Protein AF-A0A0L0V288-F1 (afdb_monomer)

Foldseek 3Di:
DLVVLLVCLVVLCVPVPPCCQVPPLQVSLVCLVVLLVLLVVCVVVVHQVVVVVVVVVDDQVSCVSSVNRSVVSSVVSVCSPDDPPDDPDDDDDDDDPDPPDD

Organism: NCBI:txid1165861

Mean predicted aligned error: 12.38 Å

Structure (mmCIF, N/CA/C/O backbone):
data_AF-A0A0L0V288-F1
#
_entry.id   AF-A0A0L0V288-F1
#
loop_
_atom_site.group_PDB
_atom_site.id
_atom_site.type_symbol
_atom_site.label_atom_id
_atom_site.label_alt_id
_atom_site.label_comp_id
_atom_site.label_asym_id
_atom_site.label_entity_id
_atom_site.label_seq_id
_atom_site.pdbx_PDB_ins_code
_atom_site.Cartn_x
_atom_site.Cartn_y
_atom_site.Cartn_z
_atom_site.occupancy
_atom_site.B_iso_or_equiv
_atom_site.auth_seq_id
_atom_site.auth_comp_id
_atom_site.auth_asym_id
_atom_site.auth_atom_id
_atom_site.pdbx_PDB_model_num
ATOM 1 N N . MET A 1 1 ? 9.020 3.046 3.074 1.00 84.12 1 MET A N 1
ATOM 2 C CA . MET A 1 1 ? 7.667 3.649 3.035 1.00 84.12 1 MET A CA 1
ATOM 3 C C . MET A 1 1 ? 6.572 2.594 3.087 1.00 84.12 1 MET A C 1
ATOM 5 O O . MET A 1 1 ? 5.834 2.600 4.059 1.00 84.12 1 MET A O 1
ATOM 9 N N . TYR A 1 2 ? 6.476 1.664 2.127 1.00 87.12 2 TYR A N 1
ATOM 10 C CA . TYR A 1 2 ? 5.430 0.627 2.152 1.00 87.12 2 TYR A CA 1
ATOM 11 C C . TYR A 1 2 ? 5.439 -0.248 3.414 1.00 87.12 2 TYR A C 1
ATOM 13 O O . TYR A 1 2 ? 4.386 -0.488 3.989 1.00 87.12 2 TYR A O 1
ATOM 21 N N . SER A 1 3 ? 6.615 -0.645 3.906 1.00 89.44 3 SER A N 1
ATOM 22 C CA . SER A 1 3 ? 6.756 -1.384 5.170 1.00 89.44 3 SER A CA 1
ATOM 23 C C . SER A 1 3 ? 6.241 -0.597 6.383 1.00 89.44 3 SER A C 1
ATOM 25 O O . SER A 1 3 ? 5.491 -1.124 7.200 1.00 89.44 3 SER A O 1
ATOM 27 N N . SER A 1 4 ? 6.589 0.689 6.478 1.00 91.19 4 SER A N 1
ATOM 28 C CA . SER A 1 4 ? 6.091 1.592 7.523 1.00 91.19 4 SER A CA 1
ATOM 29 C C . SER A 1 4 ? 4.576 1.780 7.433 1.00 91.19 4 SER A C 1
ATOM 31 O O . SER A 1 4 ? 3.892 1.708 8.448 1.00 91.19 4 SER A O 1
ATOM 33 N N . LEU A 1 5 ? 4.044 1.960 6.220 1.00 90.50 5 LEU A N 1
ATOM 34 C CA . LEU A 1 5 ? 2.608 2.078 5.969 1.00 90.50 5 LEU A CA 1
ATOM 35 C C . LEU A 1 5 ? 1.864 0.806 6.401 1.00 90.50 5 LEU A C 1
ATOM 37 O O . LEU A 1 5 ? 0.866 0.900 7.110 1.00 90.50 5 LEU A O 1
ATOM 41 N N . GLN A 1 6 ? 2.386 -0.372 6.051 1.00 91.88 6 GLN A N 1
ATOM 42 C CA . GLN A 1 6 ? 1.851 -1.652 6.514 1.00 91.88 6 GLN A CA 1
ATOM 43 C C . GLN A 1 6 ? 1.842 -1.729 8.044 1.00 91.88 6 GLN A C 1
ATOM 45 O O . GLN A 1 6 ? 0.826 -2.092 8.625 1.00 91.88 6 GLN A O 1
ATOM 50 N N . SER A 1 7 ? 2.943 -1.352 8.702 1.00 94.12 7 SER A N 1
ATOM 51 C CA . SER A 1 7 ? 3.036 -1.354 10.167 1.00 94.12 7 SER A CA 1
ATOM 52 C C . SER A 1 7 ? 1.978 -0.456 10.816 1.00 94.12 7 SER A C 1
ATOM 54 O O . SER A 1 7 ? 1.302 -0.881 11.753 1.00 94.12 7 SER A O 1
ATOM 56 N N . ILE A 1 8 ? 1.766 0.750 10.277 1.00 93.06 8 ILE A N 1
ATOM 57 C CA . ILE A 1 8 ? 0.740 1.683 10.766 1.00 93.06 8 ILE A CA 1
ATOM 58 C C . ILE A 1 8 ? -0.662 1.098 10.581 1.00 93.06 8 ILE A C 1
ATOM 60 O O . ILE A 1 8 ? -1.458 1.152 11.515 1.00 93.06 8 ILE A O 1
ATOM 64 N N . ILE A 1 9 ? -0.966 0.519 9.414 1.00 92.19 9 ILE A N 1
ATOM 65 C CA . ILE A 1 9 ? -2.282 -0.082 9.149 1.00 92.19 9 ILE A CA 1
ATOM 66 C C . ILE A 1 9 ? -2.534 -1.251 10.103 1.00 92.19 9 ILE A C 1
ATOM 68 O O . ILE A 1 9 ? -3.584 -1.297 10.738 1.00 92.19 9 ILE A O 1
ATOM 72 N N . THR A 1 10 ? -1.570 -2.161 10.250 1.00 93.81 10 THR A N 1
ATOM 73 C CA . THR A 1 10 ? -1.688 -3.315 11.153 1.00 93.81 10 THR A CA 1
ATOM 74 C C . THR A 1 10 ? -1.875 -2.870 12.599 1.00 93.81 10 THR A C 1
ATOM 76 O O . THR A 1 10 ? -2.797 -3.323 13.273 1.00 93.81 10 THR A O 1
ATOM 79 N N . THR A 1 11 ? -1.030 -1.952 13.071 1.00 95.19 11 THR A N 1
ATOM 80 C CA . THR A 1 11 ? -1.087 -1.451 14.450 1.00 95.19 11 THR A CA 1
ATOM 81 C C . THR A 1 11 ? -2.399 -0.711 14.699 1.00 95.19 11 THR A C 1
ATOM 83 O O . THR A 1 11 ? -3.058 -0.919 15.714 1.00 95.19 11 THR A O 1
ATOM 86 N N . GLY A 1 12 ? -2.834 0.112 13.748 1.00 92.69 12 GLY A N 1
ATOM 87 C CA . GLY A 1 12 ? -4.092 0.835 13.841 1.00 92.69 12 GLY A CA 1
ATOM 88 C C . GLY A 1 12 ? -5.315 -0.085 13.834 1.00 92.69 12 GLY A C 1
ATOM 89 O O . GLY A 1 12 ? -6.230 0.112 14.630 1.00 92.69 12 GLY A O 1
ATOM 90 N N . GLN A 1 13 ? -5.316 -1.142 13.018 1.00 92.12 13 GLN A N 1
ATOM 91 C CA . GLN A 1 13 ? -6.356 -2.174 13.062 1.00 92.12 13 GLN A CA 1
ATOM 92 C C . GLN A 1 13 ? -6.417 -2.864 14.428 1.00 92.12 13 GLN A C 1
ATOM 94 O O . GLN A 1 13 ? -7.510 -3.089 14.944 1.00 92.12 13 GLN A O 1
ATOM 99 N N . GLN A 1 14 ? -5.264 -3.168 15.029 1.00 93.94 14 GLN A N 1
ATOM 100 C CA . GLN A 1 14 ? -5.196 -3.801 16.348 1.00 93.94 14 GLN A CA 1
ATOM 101 C C . GLN A 1 14 ? -5.688 -2.880 17.471 1.00 93.94 14 GLN A C 1
ATOM 103 O O . GLN A 1 14 ? -6.403 -3.338 18.358 1.00 93.94 14 GLN A O 1
ATOM 108 N N . ILE A 1 15 ? -5.333 -1.593 17.429 1.00 96.31 15 ILE A N 1
ATOM 109 C CA . ILE A 1 15 ? -5.683 -0.626 18.481 1.00 96.31 15 ILE A CA 1
ATOM 110 C C . ILE A 1 15 ? -7.144 -0.174 18.373 1.00 96.31 15 ILE A C 1
ATOM 112 O O . ILE A 1 15 ? -7.844 -0.107 19.380 1.00 96.31 15 ILE A O 1
ATOM 116 N N . TYR A 1 16 ? -7.614 0.146 17.164 1.00 93.94 16 TYR A N 1
ATOM 117 C CA . TYR A 1 16 ? -8.927 0.768 16.953 1.00 93.94 16 TYR A CA 1
ATOM 118 C C . TYR A 1 16 ? -10.023 -0.229 16.550 1.00 93.94 16 TYR A C 1
ATOM 120 O O . TYR A 1 16 ? -11.202 0.131 16.534 1.00 93.94 16 TYR A O 1
ATOM 128 N N . GLY A 1 17 ? -9.667 -1.480 16.234 1.00 91.06 17 GLY A N 1
ATOM 129 C CA . GLY A 1 17 ? -10.606 -2.575 15.991 1.00 91.06 17 GLY A CA 1
ATOM 130 C C . GLY A 1 17 ? -11.732 -2.201 15.023 1.00 91.06 17 GLY A C 1
ATOM 131 O O . GLY A 1 17 ? -11.490 -1.786 13.890 1.00 91.06 17 GLY A O 1
ATOM 132 N N . ALA A 1 18 ? -12.979 -2.306 15.491 1.00 89.88 18 ALA A N 1
ATOM 133 C CA . ALA A 1 18 ? -14.172 -2.014 14.693 1.00 89.88 18 ALA A CA 1
ATOM 134 C C . ALA A 1 18 ? -14.223 -0.570 14.158 1.00 89.88 18 ALA A C 1
ATOM 136 O O . ALA A 1 18 ? -14.778 -0.327 13.086 1.00 89.88 18 ALA A O 1
ATOM 137 N N . GLN A 1 19 ? -13.623 0.391 14.867 1.00 92.81 19 GLN A N 1
ATOM 138 C CA . GLN A 1 19 ? -13.625 1.793 14.450 1.00 92.81 19 GLN A CA 1
ATOM 139 C C . GLN A 1 19 ? -12.687 2.059 13.270 1.00 92.81 19 GLN A C 1
ATOM 141 O O . GLN A 1 19 ? -12.926 3.004 12.511 1.00 92.81 19 GLN A O 1
ATOM 146 N N . TRP A 1 20 ? -11.663 1.215 13.081 1.00 91.56 20 TRP A N 1
ATOM 147 C CA . TRP A 1 20 ? -10.626 1.396 12.066 1.00 91.56 20 TRP A CA 1
ATOM 148 C C . TRP A 1 20 ? -11.200 1.661 10.677 1.00 91.56 20 TRP A C 1
ATOM 150 O O . TRP A 1 20 ? -10.862 2.660 10.034 1.00 91.56 20 TRP A O 1
ATOM 160 N N . GLN A 1 21 ? -12.100 0.783 10.233 1.00 88.50 21 GLN A N 1
ATOM 161 C CA . GLN A 1 21 ? -12.614 0.836 8.871 1.00 88.50 21 GLN A CA 1
ATOM 162 C C . GLN A 1 21 ? -13.474 2.079 8.631 1.00 88.50 21 GLN A C 1
ATOM 164 O O . GLN A 1 21 ? -13.377 2.697 7.575 1.00 88.50 21 GLN A O 1
ATOM 169 N N . SER A 1 22 ? -14.283 2.460 9.621 1.00 91.31 22 SER A N 1
ATOM 170 C CA . SER A 1 22 ? -15.201 3.597 9.516 1.00 91.31 22 SER A CA 1
ATOM 171 C C . SER A 1 22 ? -14.521 4.964 9.631 1.00 91.31 22 SER A C 1
ATOM 173 O O . SER A 1 22 ? -14.986 5.913 9.011 1.00 91.31 22 SER A O 1
ATOM 175 N N . GLN A 1 23 ? -13.439 5.076 10.411 1.00 91.75 23 GLN A N 1
ATOM 176 C CA . GLN A 1 23 ? -12.861 6.377 10.774 1.00 91.75 23 GLN A CA 1
ATOM 177 C C . GLN A 1 23 ? -11.510 6.657 10.112 1.00 91.75 23 GLN A C 1
ATOM 179 O O . GLN A 1 23 ? -11.216 7.808 9.798 1.00 91.75 23 GLN A O 1
ATOM 184 N N . PHE A 1 24 ? -10.686 5.630 9.879 1.00 90.94 24 PHE A N 1
ATOM 185 C CA . PHE A 1 24 ? -9.278 5.832 9.518 1.00 90.94 24 PHE A CA 1
ATOM 186 C C . PHE A 1 24 ? -8.906 5.235 8.162 1.00 90.94 24 PHE A C 1
ATOM 188 O O . PHE A 1 24 ? -8.173 5.869 7.402 1.00 90.94 24 PHE A O 1
ATOM 195 N N . ALA A 1 25 ? -9.431 4.054 7.818 1.00 88.31 25 ALA A N 1
ATOM 196 C CA . ALA A 1 25 ? -9.026 3.314 6.618 1.00 88.31 25 ALA A CA 1
ATOM 197 C C . ALA A 1 25 ? -9.109 4.145 5.325 1.00 88.31 25 ALA A C 1
ATOM 199 O O . ALA A 1 25 ? -8.226 4.056 4.473 1.00 88.31 25 ALA A O 1
ATOM 200 N N . ALA A 1 26 ? -10.131 4.997 5.196 1.00 88.94 26 ALA A N 1
ATOM 201 C CA . ALA A 1 26 ? -10.328 5.832 4.015 1.00 88.94 26 ALA A CA 1
ATOM 202 C C . ALA A 1 26 ? -9.180 6.828 3.768 1.00 88.94 26 ALA A C 1
ATOM 204 O O . ALA A 1 26 ? -8.832 7.066 2.614 1.00 88.94 26 ALA A O 1
ATOM 205 N N . VAL A 1 27 ? -8.548 7.369 4.818 1.00 89.88 27 VAL A N 1
ATOM 206 C CA . VAL A 1 27 ? -7.446 8.343 4.682 1.00 89.88 27 VAL A CA 1
ATOM 207 C C . VAL A 1 27 ? -6.226 7.701 4.028 1.00 89.88 27 VAL A C 1
ATOM 209 O O . VAL A 1 27 ? -5.544 8.330 3.217 1.00 89.88 27 VAL A O 1
ATOM 212 N N . PHE A 1 28 ? -5.981 6.424 4.319 1.00 87.12 28 PHE A N 1
ATOM 213 C CA . PHE A 1 28 ? -4.852 5.691 3.757 1.00 87.12 28 PHE A CA 1
ATOM 214 C C . PHE A 1 28 ? -4.997 5.422 2.255 1.00 87.12 28 PHE A C 1
ATOM 216 O O . PHE A 1 28 ? -3.987 5.184 1.596 1.00 87.12 28 PHE A O 1
ATOM 223 N N . LYS A 1 29 ? -6.198 5.558 1.671 1.00 83.00 29 LYS A N 1
ATOM 224 C CA . LYS A 1 29 ? -6.370 5.515 0.208 1.00 83.00 29 LYS A CA 1
ATOM 225 C C . LYS A 1 29 ? -5.602 6.622 -0.511 1.00 83.00 29 LYS A C 1
ATOM 227 O O . LYS A 1 29 ? -5.193 6.409 -1.646 1.00 83.00 29 LYS A O 1
ATOM 232 N N . ASN A 1 30 ? -5.334 7.755 0.144 1.00 84.88 30 ASN A N 1
ATOM 233 C CA . ASN A 1 30 ? -4.512 8.830 -0.425 1.00 84.88 30 ASN A CA 1
ATOM 234 C C . ASN A 1 30 ? -3.060 8.396 -0.691 1.00 84.88 30 ASN A C 1
ATOM 236 O O . ASN A 1 30 ? -2.351 9.038 -1.459 1.00 84.88 30 ASN A O 1
ATOM 240 N N . MET A 1 31 ? -2.600 7.282 -0.119 1.00 85.31 31 MET A N 1
ATOM 241 C CA . MET A 1 31 ? -1.279 6.734 -0.440 1.00 85.31 31 MET A CA 1
ATOM 242 C C . MET A 1 31 ? -1.214 6.108 -1.846 1.00 85.31 31 MET A C 1
ATOM 244 O O . MET A 1 31 ? -0.125 5.763 -2.303 1.00 85.31 31 MET A O 1
ATOM 248 N N . SER A 1 32 ? -2.334 6.011 -2.573 1.00 82.00 32 SER A N 1
ATOM 249 C CA . SER A 1 32 ? -2.338 5.649 -3.996 1.00 82.00 32 SER A CA 1
ATOM 250 C C . SER A 1 32 ? -1.503 6.614 -4.847 1.00 82.00 32 SER A C 1
ATOM 252 O O . SER A 1 32 ? -0.767 6.157 -5.717 1.00 82.00 32 SER A O 1
ATOM 254 N N . TYR A 1 33 ? -1.518 7.920 -4.543 1.00 83.38 33 TYR A N 1
ATOM 255 C CA . TYR A 1 33 ? -0.696 8.923 -5.234 1.00 83.38 33 TYR A CA 1
ATOM 256 C C . TYR A 1 33 ? 0.801 8.627 -5.114 1.00 83.38 33 TYR A C 1
ATOM 258 O O . TYR A 1 33 ? 1.541 8.765 -6.087 1.00 83.38 33 TYR A O 1
ATOM 266 N N . PHE A 1 34 ? 1.247 8.175 -3.938 1.00 85.50 34 PHE A N 1
ATOM 267 C CA . PHE A 1 34 ? 2.630 7.750 -3.732 1.00 85.50 34 PHE A CA 1
ATOM 268 C C . PHE A 1 34 ? 2.973 6.527 -4.592 1.00 85.50 34 PHE A C 1
ATOM 270 O O . PHE A 1 34 ? 4.047 6.481 -5.189 1.00 85.50 34 PHE A O 1
ATOM 277 N N . GLY A 1 35 ? 2.051 5.571 -4.718 1.00 84.81 35 GLY A N 1
ATOM 278 C CA . GLY A 1 35 ? 2.232 4.426 -5.607 1.00 84.81 35 GLY A CA 1
ATOM 279 C C . GLY A 1 35 ? 2.349 4.816 -7.076 1.00 84.81 35 GLY A C 1
ATOM 280 O O . GLY A 1 35 ? 3.297 4.391 -7.735 1.00 84.81 35 GLY A O 1
ATOM 281 N N . SER A 1 36 ? 1.471 5.694 -7.562 1.00 83.31 36 SER A N 1
ATOM 282 C CA . SER A 1 36 ? 1.558 6.236 -8.923 1.00 83.31 36 SER A CA 1
ATOM 283 C C . SER A 1 36 ? 2.866 6.995 -9.163 1.00 83.31 36 SER A C 1
ATOM 285 O O . SER A 1 36 ? 3.475 6.855 -10.221 1.00 83.31 36 SER A O 1
ATOM 287 N N . PHE A 1 37 ? 3.344 7.756 -8.172 1.00 87.62 37 PHE A N 1
ATOM 288 C CA . PHE A 1 37 ? 4.645 8.423 -8.242 1.00 87.62 37 PHE A CA 1
ATOM 289 C C . PHE A 1 37 ? 5.801 7.419 -8.355 1.00 87.62 37 PHE A C 1
ATOM 291 O O . PHE A 1 37 ? 6.627 7.539 -9.261 1.00 87.62 37 PHE A O 1
ATOM 298 N N . CYS A 1 38 ? 5.846 6.398 -7.490 1.00 87.12 38 CYS A N 1
ATOM 299 C CA . CYS A 1 38 ? 6.853 5.339 -7.578 1.00 87.12 38 CYS A CA 1
ATOM 300 C C . CYS A 1 38 ? 6.822 4.641 -8.941 1.00 87.12 38 CYS A C 1
ATOM 302 O O . CYS A 1 38 ? 7.880 4.366 -9.503 1.00 87.12 38 CYS A O 1
ATOM 304 N N . GLN A 1 39 ? 5.627 4.397 -9.483 1.00 84.50 39 GLN A N 1
ATOM 305 C CA . GLN A 1 39 ? 5.452 3.770 -10.789 1.00 84.50 39 GLN A CA 1
ATOM 306 C C . GLN A 1 39 ? 6.001 4.646 -11.920 1.00 84.50 39 GLN A C 1
ATOM 308 O O . GLN A 1 39 ? 6.707 4.143 -12.794 1.00 84.50 39 GLN A O 1
ATOM 313 N N . ALA A 1 40 ? 5.743 5.955 -11.886 1.00 85.38 40 ALA A N 1
ATOM 314 C CA . ALA A 1 40 ? 6.276 6.896 -12.868 1.00 85.38 40 ALA A CA 1
ATOM 315 C C . ALA A 1 40 ? 7.814 6.953 -12.835 1.00 85.38 40 ALA A C 1
ATOM 317 O O . ALA A 1 40 ? 8.459 6.917 -13.886 1.00 85.38 40 ALA A O 1
ATOM 318 N N . VAL A 1 41 ? 8.410 6.979 -11.637 1.00 88.25 41 VAL A N 1
ATOM 319 C CA . VAL A 1 41 ? 9.872 6.956 -11.463 1.00 88.25 41 VAL A CA 1
ATOM 320 C C . VAL A 1 41 ? 10.462 5.637 -11.964 1.00 88.25 41 VAL A C 1
ATOM 322 O O . VAL A 1 41 ? 11.417 5.660 -12.736 1.00 88.25 41 VAL A O 1
ATOM 325 N N . ALA A 1 42 ? 9.877 4.497 -11.586 1.00 87.56 42 ALA A N 1
ATOM 326 C CA . ALA A 1 42 ? 10.332 3.182 -12.033 1.00 87.56 42 ALA A CA 1
ATOM 327 C C . ALA A 1 42 ? 10.268 3.054 -13.563 1.00 87.56 42 ALA A C 1
ATOM 329 O O . ALA A 1 42 ? 11.254 2.682 -14.190 1.00 87.56 42 ALA A O 1
ATOM 330 N N . THR A 1 43 ? 9.156 3.478 -14.170 1.00 85.31 43 THR A N 1
ATOM 331 C CA . THR A 1 43 ? 8.970 3.471 -15.631 1.00 85.31 43 THR A CA 1
ATOM 332 C C . THR A 1 43 ? 9.999 4.359 -16.334 1.00 85.31 43 THR A C 1
ATOM 334 O O . THR A 1 43 ? 10.605 3.938 -17.316 1.00 85.31 43 THR A O 1
ATOM 337 N N . SER A 1 44 ? 10.261 5.559 -15.803 1.00 88.94 44 SER A N 1
ATOM 338 C CA . SER A 1 44 ? 11.268 6.486 -16.351 1.00 88.94 44 SER A CA 1
ATOM 339 C C . SER A 1 44 ? 12.687 5.911 -16.312 1.00 88.94 44 SER A C 1
ATOM 341 O O . SER A 1 44 ? 13.521 6.262 -17.142 1.00 88.94 44 SER A O 1
ATOM 343 N N . LEU A 1 45 ? 12.953 5.020 -15.357 1.00 91.69 45 LEU A N 1
ATOM 344 C CA . LEU A 1 45 ? 14.230 4.332 -15.178 1.00 91.69 45 LEU A CA 1
ATOM 345 C C . LEU A 1 45 ? 14.264 2.938 -15.822 1.00 91.69 45 LEU A C 1
ATOM 347 O O . LEU A 1 45 ? 15.264 2.242 -15.672 1.00 91.69 45 LEU A O 1
ATOM 351 N N . GLN A 1 46 ? 13.196 2.523 -16.516 1.00 88.50 46 GLN A N 1
ATOM 352 C CA . GLN A 1 46 ? 13.051 1.176 -17.088 1.00 88.50 46 GLN A CA 1
ATOM 353 C C . GLN A 1 46 ? 13.184 0.056 -16.035 1.00 88.50 46 GLN A C 1
ATOM 355 O O . GLN A 1 46 ? 13.714 -1.020 -16.305 1.00 88.50 46 GLN A O 1
ATOM 360 N N . LEU A 1 47 ? 12.697 0.311 -14.820 1.00 85.75 47 LEU A N 1
ATOM 361 C CA . LEU A 1 47 ? 12.674 -0.640 -13.713 1.00 85.75 47 LEU A CA 1
ATOM 362 C C . LEU A 1 47 ? 11.273 -1.221 -13.525 1.00 85.75 47 LEU A C 1
ATOM 364 O O . LEU A 1 47 ? 10.275 -0.501 -13.583 1.00 85.75 47 LEU A O 1
ATOM 368 N N . ASP A 1 48 ? 11.207 -2.512 -13.205 1.00 84.50 48 ASP A N 1
ATOM 369 C CA . 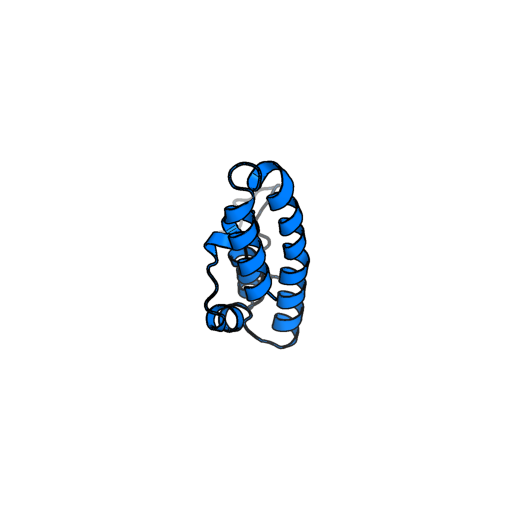ASP A 1 48 ? 9.963 -3.140 -12.771 1.00 84.50 48 ASP A CA 1
ATOM 370 C C . ASP A 1 48 ? 9.742 -2.885 -11.275 1.00 84.50 48 ASP A C 1
ATOM 372 O O . ASP A 1 48 ? 10.406 -3.462 -10.403 1.00 84.50 48 ASP A O 1
ATOM 376 N N . LEU A 1 49 ? 8.781 -2.011 -10.971 1.00 82.88 49 LEU A N 1
ATOM 377 C CA . LEU A 1 49 ? 8.392 -1.722 -9.596 1.00 82.88 49 LEU A CA 1
ATOM 378 C C . LEU A 1 49 ? 7.875 -2.976 -8.876 1.00 82.88 49 LEU A C 1
ATOM 380 O O . LEU A 1 49 ? 8.087 -3.106 -7.672 1.00 82.88 49 LEU A O 1
ATOM 384 N N . SER A 1 50 ? 7.250 -3.917 -9.585 1.00 80.38 50 SER A N 1
ATOM 385 C CA . SER A 1 50 ? 6.725 -5.163 -9.013 1.00 80.38 50 SER A CA 1
ATOM 386 C C . SER A 1 50 ? 7.849 -6.013 -8.439 1.00 80.38 50 SER A C 1
ATOM 388 O O . SER A 1 50 ? 7.741 -6.505 -7.316 1.00 80.38 50 SER A O 1
ATOM 390 N N . VAL A 1 51 ? 8.963 -6.123 -9.168 1.00 83.12 51 VAL A N 1
ATOM 391 C CA . VAL A 1 51 ? 10.161 -6.841 -8.713 1.00 83.12 51 VAL A CA 1
ATOM 392 C C . VAL A 1 51 ? 10.750 -6.153 -7.484 1.00 83.12 51 VAL A C 1
ATOM 394 O O . VAL A 1 51 ? 11.005 -6.814 -6.477 1.00 83.12 51 VAL A O 1
ATOM 397 N N . ILE A 1 52 ? 10.870 -4.823 -7.503 1.00 83.56 52 ILE A N 1
ATOM 398 C CA . ILE A 1 52 ? 11.371 -4.051 -6.354 1.00 83.56 52 ILE A CA 1
ATOM 399 C C . ILE A 1 52 ? 10.483 -4.261 -5.119 1.00 83.56 52 ILE A C 1
ATOM 401 O O . ILE A 1 52 ? 10.993 -4.508 -4.026 1.00 83.56 52 ILE A O 1
ATOM 405 N N . LEU A 1 53 ? 9.157 -4.195 -5.276 1.00 82.25 53 LEU A N 1
ATOM 406 C CA . LEU A 1 53 ? 8.212 -4.376 -4.173 1.00 82.25 53 LEU A CA 1
ATOM 407 C C . LEU A 1 53 ? 8.134 -5.827 -3.686 1.00 82.25 53 LEU A C 1
ATOM 409 O O . LEU A 1 53 ? 7.957 -6.040 -2.486 1.00 82.25 53 LEU A O 1
ATOM 413 N N . SER A 1 54 ? 8.316 -6.818 -4.564 1.00 82.06 54 SER A N 1
ATOM 414 C CA . SER A 1 54 ? 8.381 -8.231 -4.166 1.00 82.06 54 SER A CA 1
ATOM 415 C C . SER A 1 54 ? 9.555 -8.512 -3.223 1.00 82.06 54 SER A C 1
ATOM 417 O O . SER A 1 54 ? 9.417 -9.301 -2.289 1.00 82.06 54 SER A O 1
ATOM 419 N N . GLY A 1 55 ? 10.665 -7.781 -3.375 1.00 84.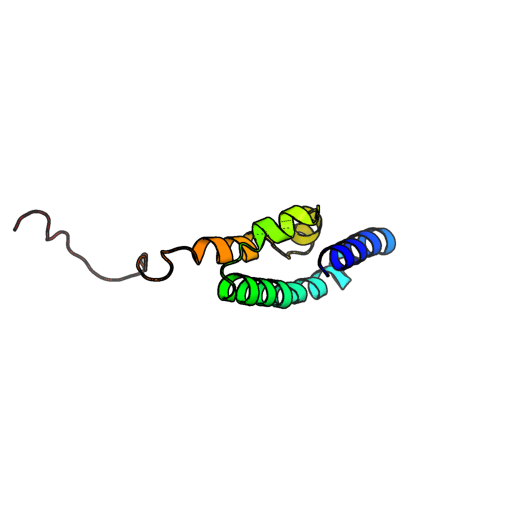75 55 GLY A N 1
ATOM 420 C CA . GLY A 1 55 ? 11.818 -7.865 -2.476 1.00 84.75 55 GLY A CA 1
ATOM 421 C C . GLY A 1 55 ? 11.563 -7.315 -1.068 1.00 84.75 55 GLY A C 1
ATOM 422 O O . GLY A 1 55 ? 12.341 -7.582 -0.156 1.00 84.75 55 GLY A O 1
ATOM 423 N N . LEU A 1 56 ? 10.476 -6.562 -0.858 1.00 84.31 56 LEU A N 1
ATOM 424 C CA . LEU A 1 56 ? 10.146 -5.939 0.429 1.00 84.31 56 LEU A CA 1
ATOM 425 C C . LEU A 1 56 ? 9.307 -6.837 1.352 1.00 84.31 56 LEU A C 1
ATOM 427 O O . LEU A 1 56 ? 8.960 -6.404 2.452 1.00 84.31 56 LEU A O 1
ATOM 431 N N . ASN A 1 57 ? 8.974 -8.058 0.914 1.00 85.81 57 ASN A N 1
ATOM 432 C CA . ASN A 1 57 ? 8.210 -9.049 1.680 1.00 85.81 57 ASN A CA 1
ATOM 433 C C . ASN A 1 57 ? 6.910 -8.473 2.290 1.00 85.81 57 ASN A C 1
ATOM 435 O O . ASN A 1 57 ? 6.555 -8.739 3.442 1.00 85.81 57 ASN A O 1
ATOM 439 N N . LEU A 1 58 ? 6.232 -7.619 1.516 1.00 87.12 58 LEU A N 1
ATOM 440 C CA . LEU A 1 58 ? 5.010 -6.924 1.915 1.00 87.12 58 LEU A CA 1
ATOM 441 C C . LEU A 1 58 ? 3.811 -7.869 1.878 1.00 87.12 58 LEU A C 1
ATOM 443 O O . LEU A 1 58 ? 3.670 -8.688 0.972 1.00 87.12 58 LEU A O 1
ATOM 447 N N . ASN A 1 59 ? 2.887 -7.685 2.814 1.00 88.25 59 ASN A N 1
ATOM 448 C CA . ASN A 1 59 ? 1.592 -8.341 2.772 1.00 88.25 59 ASN A CA 1
ATOM 449 C C . ASN A 1 59 ? 0.594 -7.447 2.024 1.00 88.25 59 ASN A C 1
ATOM 451 O O . ASN A 1 59 ? 0.008 -6.522 2.591 1.00 88.25 59 ASN A O 1
ATOM 455 N N . LEU A 1 60 ? 0.404 -7.739 0.737 1.00 83.19 60 LEU A N 1
ATOM 456 C CA . LEU A 1 60 ? -0.461 -6.967 -0.159 1.00 83.19 60 LEU A CA 1
ATOM 457 C C . LEU A 1 60 ? -1.941 -6.969 0.270 1.00 83.19 60 LEU A C 1
ATOM 459 O O . LEU A 1 60 ? -2.656 -6.005 -0.011 1.00 83.19 60 LEU A O 1
ATOM 463 N N . ASP A 1 61 ? -2.386 -7.993 1.004 1.00 86.19 61 ASP A N 1
ATOM 464 C CA . ASP A 1 61 ? -3.759 -8.099 1.515 1.00 86.19 61 ASP A CA 1
ATOM 465 C C . ASP A 1 61 ? -4.095 -6.959 2.491 1.00 86.19 61 ASP A C 1
ATOM 467 O O . ASP A 1 61 ? -5.198 -6.411 2.475 1.00 86.19 61 ASP A O 1
ATOM 471 N N . ILE A 1 62 ? -3.113 -6.523 3.288 1.00 88.81 62 ILE A N 1
ATOM 472 C CA . ILE A 1 62 ? -3.283 -5.431 4.261 1.00 88.81 62 ILE A CA 1
ATOM 473 C C . ILE A 1 62 ? -3.660 -4.127 3.552 1.00 88.81 62 ILE A C 1
ATOM 475 O O . ILE A 1 62 ? -4.521 -3.381 4.021 1.00 88.81 62 ILE A O 1
ATOM 479 N N . PHE A 1 63 ? -3.058 -3.873 2.393 1.00 86.75 63 PHE A N 1
ATOM 480 C CA . PHE A 1 63 ? -3.352 -2.694 1.590 1.00 86.75 63 PHE A CA 1
ATOM 481 C C . PHE A 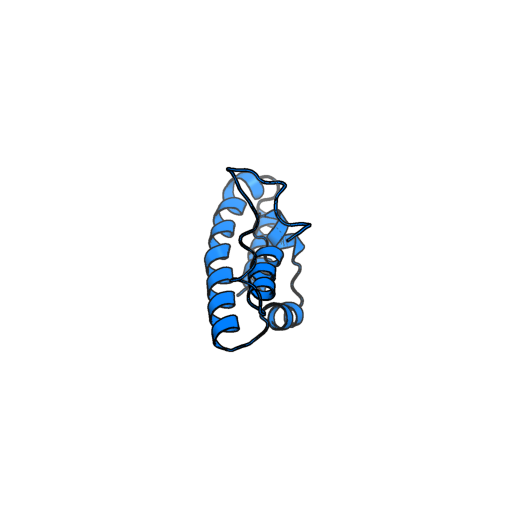1 63 ? -4.684 -2.834 0.844 1.00 86.75 63 PHE A C 1
ATOM 483 O O . PHE A 1 63 ? -5.473 -1.888 0.807 1.00 86.75 63 PHE A O 1
ATOM 490 N N . ALA A 1 64 ? -5.000 -4.022 0.323 1.00 84.50 64 ALA A N 1
ATOM 491 C CA . ALA A 1 64 ? -6.276 -4.270 -0.347 1.00 84.50 64 ALA A CA 1
ATOM 492 C C . ALA A 1 64 ? -7.481 -4.034 0.586 1.00 84.50 64 ALA A C 1
ATOM 494 O O . ALA A 1 64 ? -8.470 -3.427 0.175 1.00 84.50 64 ALA A O 1
ATOM 495 N N . ARG A 1 65 ? -7.380 -4.411 1.869 1.00 84.06 65 ARG A N 1
ATOM 496 C CA . ARG A 1 65 ? -8.443 -4.212 2.882 1.00 84.06 65 ARG A CA 1
ATOM 497 C C . ARG A 1 65 ? -8.822 -2.753 3.134 1.00 84.06 65 ARG A C 1
ATOM 499 O O . ARG A 1 65 ? -9.956 -2.463 3.517 1.00 84.06 65 ARG A O 1
ATOM 506 N N . ILE A 1 66 ? -7.890 -1.829 2.919 1.00 82.75 66 ILE A N 1
ATOM 507 C CA . ILE A 1 66 ? -8.148 -0.385 3.019 1.00 82.75 66 ILE A CA 1
ATOM 508 C C . ILE A 1 66 ? -8.476 0.241 1.651 1.00 82.75 66 ILE A C 1
ATOM 510 O O . ILE A 1 66 ? -8.651 1.453 1.545 1.00 82.75 66 ILE 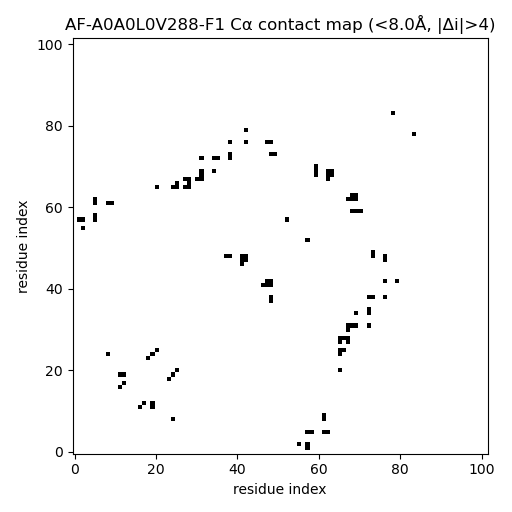A O 1
ATOM 514 N N . GLY A 1 67 ? -8.605 -0.579 0.603 1.00 76.25 67 GLY A N 1
ATOM 515 C CA . GLY A 1 67 ? -8.882 -0.163 -0.772 1.00 76.25 67 GLY A CA 1
ATOM 516 C C . GLY A 1 67 ? -7.675 0.436 -1.491 1.00 76.25 67 GLY A C 1
ATOM 517 O O . GLY A 1 67 ? -7.848 1.226 -2.417 1.00 76.25 67 GLY A O 1
ATOM 518 N N . LEU A 1 68 ? -6.462 0.090 -1.057 1.00 80.69 68 LEU A N 1
ATOM 519 C CA . LEU A 1 68 ? -5.214 0.472 -1.704 1.00 80.69 68 LEU A CA 1
ATOM 520 C C . LEU A 1 68 ? -4.692 -0.743 -2.482 1.00 80.69 68 LEU A C 1
ATOM 522 O O . LEU A 1 68 ? -4.000 -1.616 -1.961 1.00 80.69 68 LEU A O 1
ATOM 526 N N . HIS A 1 69 ? -5.076 -0.820 -3.750 1.00 75.00 69 HIS A N 1
ATOM 527 C CA . HIS A 1 69 ? -4.718 -1.935 -4.615 1.00 75.00 69 HIS A CA 1
ATOM 528 C C . HIS A 1 69 ? -3.337 -1.692 -5.231 1.00 75.00 69 HIS A C 1
ATOM 530 O O . HIS A 1 69 ? -3.213 -1.101 -6.301 1.00 75.00 69 HIS A O 1
ATOM 536 N N . LEU A 1 70 ? -2.277 -2.167 -4.568 1.00 70.75 70 LEU A N 1
ATOM 537 C CA . LEU A 1 70 ? -0.938 -2.127 -5.169 1.00 70.75 70 LEU A CA 1
ATOM 538 C C . LEU A 1 70 ? -0.887 -2.951 -6.457 1.00 70.75 70 LEU A C 1
ATOM 540 O O . LEU A 1 70 ? -0.214 -2.546 -7.390 1.00 70.75 70 LEU A O 1
ATOM 544 N N . GLY A 1 71 ? -1.655 -4.041 -6.551 1.00 63.88 71 GLY A N 1
ATOM 545 C CA . GLY A 1 71 ? -1.740 -4.856 -7.765 1.00 63.88 71 GLY A CA 1
ATOM 546 C C . GLY A 1 71 ? -2.178 -4.065 -8.999 1.00 63.88 71 GLY A C 1
ATOM 547 O O . GLY A 1 71 ? -1.562 -4.204 -10.041 1.00 63.88 71 GLY A O 1
ATOM 548 N N . THR A 1 72 ? -3.162 -3.167 -8.886 1.00 61.94 72 THR A N 1
ATOM 549 C CA . THR A 1 72 ? -3.591 -2.324 -10.020 1.00 61.94 72 THR A CA 1
ATOM 5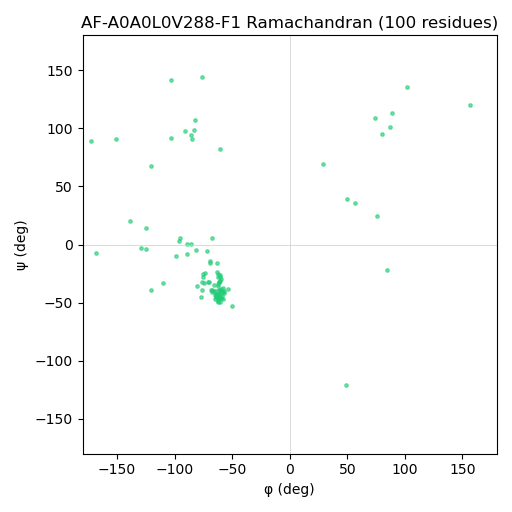50 C C . THR A 1 72 ? -2.608 -1.193 -10.324 1.00 61.94 72 THR A C 1
ATOM 552 O O . THR A 1 72 ? -2.516 -0.759 -11.465 1.00 61.94 72 THR A O 1
ATOM 555 N N . ILE A 1 73 ? -1.857 -0.718 -9.323 1.00 60.50 73 ILE A N 1
ATOM 556 C CA . ILE A 1 73 ? -0.763 0.253 -9.524 1.00 60.50 73 ILE A CA 1
ATOM 557 C C . ILE A 1 73 ? 0.396 -0.413 -10.284 1.00 60.50 73 ILE A C 1
ATOM 559 O O . ILE A 1 73 ? 0.980 0.195 -11.176 1.00 60.50 73 ILE A O 1
ATOM 563 N N . LEU A 1 74 ? 0.683 -1.675 -9.961 1.00 58.59 74 LEU A N 1
ATOM 564 C CA . LEU A 1 74 ? 1.697 -2.506 -10.611 1.00 58.59 74 LEU A CA 1
ATOM 565 C C . LEU A 1 74 ? 1.259 -2.990 -12.007 1.00 58.59 74 LEU A C 1
ATOM 567 O O . LEU A 1 74 ? 2.084 -3.078 -12.914 1.00 58.59 74 LEU A O 1
ATOM 571 N N . ASP A 1 75 ? -0.037 -3.234 -12.216 1.00 52.66 75 ASP A N 1
ATOM 572 C CA . ASP A 1 75 ? -0.611 -3.605 -13.519 1.00 52.66 75 ASP A CA 1
ATOM 573 C C . ASP A 1 75 ? -0.589 -2.432 -14.513 1.00 52.66 75 ASP A C 1
ATOM 575 O O . ASP A 1 75 ? -0.319 -2.613 -15.702 1.00 52.66 75 ASP A O 1
ATOM 579 N N . LEU A 1 76 ? -0.724 -1.197 -14.011 1.00 49.34 76 LEU A N 1
ATOM 580 C CA . LEU A 1 76 ? -0.457 0.017 -14.790 1.00 49.34 76 LEU A CA 1
ATOM 581 C C . LEU A 1 76 ? 1.018 0.120 -15.224 1.00 49.34 76 LEU A C 1
ATOM 583 O O . LEU A 1 76 ? 1.336 0.778 -16.212 1.00 49.34 76 LEU A O 1
ATOM 587 N N . GLY A 1 77 ? 1.918 -0.547 -14.497 1.00 43.97 77 GLY A N 1
ATOM 588 C CA . GLY A 1 77 ? 3.317 -0.717 -14.871 1.00 43.97 77 GLY A CA 1
ATOM 589 C C . GLY A 1 77 ? 3.564 -1.820 -15.890 1.00 43.97 77 GLY A C 1
ATOM 590 O O . GLY A 1 77 ? 4.392 -1.652 -16.78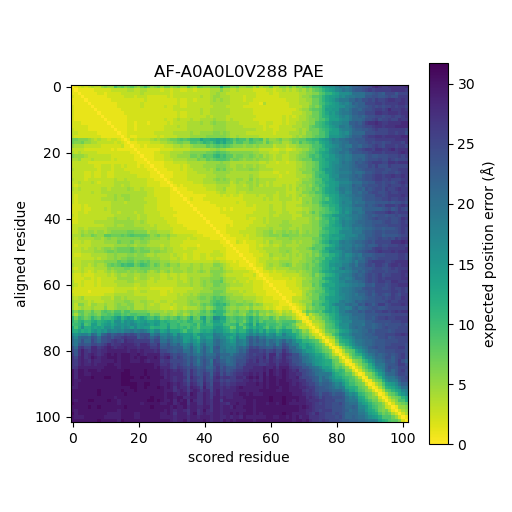2 1.00 43.97 77 GLY A O 1
ATOM 591 N N . SER A 1 78 ? 2.803 -2.913 -15.810 1.00 44.28 78 SER A N 1
ATOM 592 C CA . SER A 1 78 ? 2.873 -4.012 -16.784 1.00 44.28 78 SER A CA 1
ATOM 593 C C . SER A 1 78 ? 2.200 -3.679 -18.120 1.00 44.28 78 SER A C 1
ATOM 595 O O . SER A 1 78 ? 2.616 -4.183 -19.159 1.00 44.28 78 SER A O 1
ATOM 597 N N . SER A 1 79 ? 1.226 -2.767 -18.137 1.00 44.59 79 SER A N 1
ATOM 598 C CA . SER A 1 79 ? 0.607 -2.245 -19.369 1.00 44.59 79 SER A CA 1
ATOM 599 C C . SER A 1 79 ? 1.362 -1.058 -19.995 1.00 44.59 79 SER A C 1
ATOM 601 O O . SER A 1 79 ? 0.981 -0.571 -21.060 1.00 44.59 79 SER A O 1
ATOM 603 N N . GLY A 1 80 ? 2.477 -0.634 -19.386 1.00 44.12 80 GLY A N 1
ATOM 604 C CA . GLY A 1 80 ? 3.453 0.294 -19.973 1.00 44.12 80 GLY A CA 1
ATOM 605 C C . GLY A 1 80 ? 4.559 -0.394 -20.783 1.00 44.12 80 GLY A C 1
ATOM 606 O O . GLY A 1 80 ? 5.327 0.274 -21.474 1.00 44.12 80 GLY A O 1
ATOM 607 N N . GLY A 1 81 ? 4.627 -1.728 -20.742 1.00 44.53 81 GLY A N 1
ATOM 608 C CA . GLY A 1 81 ? 5.458 -2.532 -21.628 1.00 44.53 81 GLY A CA 1
ATOM 609 C C . GLY A 1 81 ? 4.752 -2.768 -22.962 1.00 44.53 81 GLY A C 1
ATOM 610 O O . GLY A 1 81 ? 3.930 -3.668 -23.091 1.00 44.53 81 GLY A O 1
ATOM 611 N N . LEU A 1 82 ? 5.110 -1.971 -23.968 1.00 52.59 82 LEU A N 1
ATOM 612 C CA . LEU A 1 82 ? 4.926 -2.219 -25.408 1.00 52.59 82 LEU A CA 1
ATOM 613 C C . LEU A 1 82 ? 3.581 -1.872 -26.090 1.00 52.59 82 LEU A C 1
ATOM 615 O O . LEU A 1 82 ? 3.620 -1.670 -27.299 1.00 52.59 82 LEU A O 1
ATOM 619 N N . LEU A 1 83 ? 2.418 -1.746 -25.428 1.00 48.12 83 LEU A N 1
ATOM 620 C CA . LEU A 1 83 ? 1.125 -1.684 -26.164 1.00 48.12 83 LEU A CA 1
ATOM 621 C C . LEU A 1 83 ? 0.064 -0.674 -25.674 1.00 48.12 83 LEU A C 1
ATOM 623 O O . LEU A 1 83 ? -1.100 -0.777 -26.059 1.00 48.12 83 LEU A O 1
ATOM 627 N N . GLY A 1 84 ? 0.437 0.366 -24.925 1.00 39.47 84 GLY A N 1
ATOM 628 C CA . GLY A 1 84 ? -0.483 1.447 -24.521 1.00 39.47 84 GLY A CA 1
ATOM 629 C C . GLY A 1 84 ? -0.996 2.366 -25.650 1.00 39.47 84 GLY A C 1
ATOM 630 O O . GLY A 1 84 ? -1.666 3.352 -25.361 1.00 39.47 84 GLY A O 1
ATOM 631 N N . GLY A 1 85 ? -0.691 2.081 -26.925 1.00 40.62 85 GLY A N 1
ATOM 632 C CA . GLY A 1 85 ? -1.016 2.960 -28.059 1.00 40.62 85 GLY A CA 1
ATOM 633 C C . GLY A 1 85 ? -1.746 2.334 -29.253 1.00 40.62 85 GLY A C 1
ATOM 634 O O . GLY A 1 85 ? -2.066 3.069 -30.179 1.00 40.62 85 GLY A O 1
ATOM 635 N N . VAL A 1 86 ? -2.018 1.020 -29.286 1.00 46.84 86 VAL A N 1
ATOM 636 C CA . VAL A 1 86 ? -2.589 0.373 -30.500 1.00 46.84 86 VAL A CA 1
ATOM 637 C C . VAL A 1 86 ? -3.895 -0.395 -30.264 1.00 4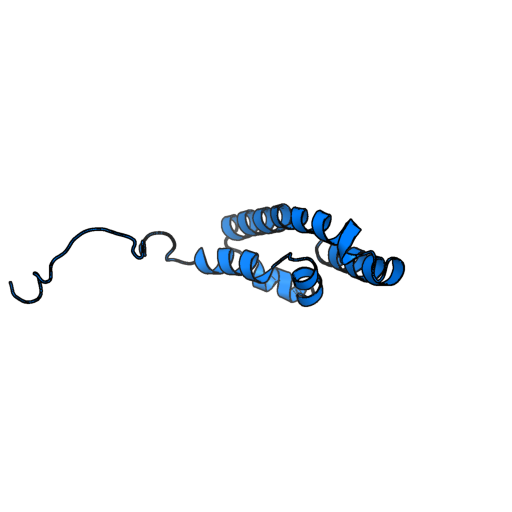6.84 86 VAL A C 1
ATOM 639 O O . VAL A 1 86 ? -4.544 -0.809 -31.218 1.00 46.84 86 VAL A O 1
ATOM 642 N N . LEU A 1 87 ? -4.384 -0.512 -29.028 1.00 44.25 87 LEU A N 1
ATOM 643 C CA . LEU A 1 87 ? -5.701 -1.107 -28.770 1.00 44.25 87 LEU A CA 1
ATOM 644 C C . LEU A 1 87 ? -6.630 -0.122 -28.064 1.00 44.25 87 LEU A C 1
ATOM 646 O O . LEU A 1 87 ? -7.071 -0.331 -26.937 1.00 44.25 87 LEU A O 1
ATOM 650 N N . GLY A 1 88 ? -7.000 0.924 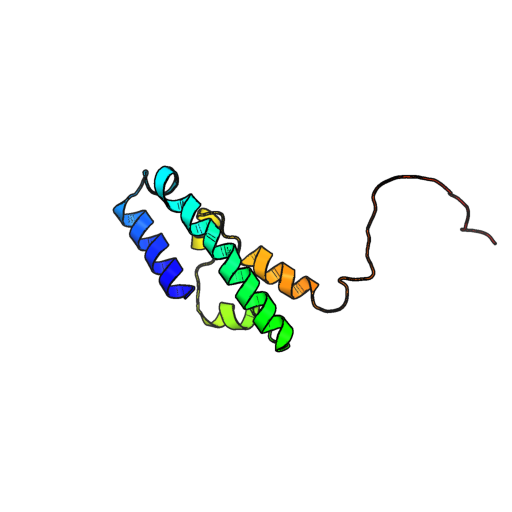-28.808 1.00 39.44 88 GLY A N 1
ATOM 651 C CA . GLY A 1 88 ? -8.306 1.560 -28.666 1.00 39.44 88 GLY A CA 1
ATOM 652 C C . GLY A 1 88 ? -9.399 0.537 -28.979 1.00 39.44 88 GLY A C 1
ATOM 653 O O . GLY A 1 88 ? -9.896 0.449 -30.099 1.00 39.44 88 GLY A O 1
ATOM 654 N N . ARG A 1 89 ? -9.750 -0.286 -27.989 1.00 44.69 89 ARG A N 1
ATOM 655 C CA . ARG A 1 89 ? -10.858 -1.233 -28.076 1.00 44.69 89 ARG A CA 1
ATOM 656 C C . ARG A 1 89 ? -12.159 -0.528 -27.690 1.00 44.69 89 ARG A C 1
ATOM 658 O O . ARG A 1 89 ? -12.523 -0.486 -26.525 1.00 44.69 89 ARG A O 1
ATOM 665 N N . GLY A 1 90 ? -12.849 -0.043 -28.721 1.00 40.28 90 GLY A N 1
ATOM 666 C CA . GLY A 1 90 ? -14.288 -0.243 -28.914 1.00 40.28 90 GLY A CA 1
AT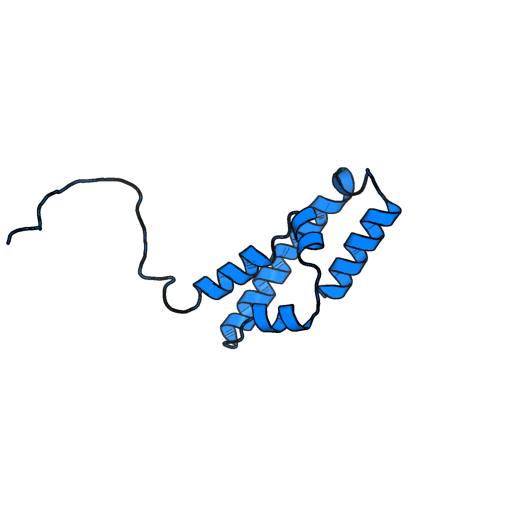OM 667 C C . GLY A 1 90 ? -15.264 0.536 -28.028 1.00 40.28 90 GLY A C 1
ATOM 668 O O . GLY A 1 90 ? -15.523 0.160 -26.890 1.00 40.28 90 GLY A O 1
ATOM 669 N N . GLY A 1 91 ? -15.950 1.504 -28.644 1.00 36.28 91 GLY A N 1
ATOM 670 C CA . GLY A 1 91 ? -17.198 2.058 -28.125 1.00 36.28 91 GLY A CA 1
ATOM 671 C C . GLY A 1 91 ? -17.899 3.034 -29.077 1.00 36.28 91 GLY A C 1
ATOM 672 O O . GLY A 1 91 ? -17.712 4.231 -28.940 1.00 36.28 91 GLY A O 1
ATOM 673 N N . GLN A 1 92 ? -18.765 2.489 -29.948 1.00 46.22 92 GLN A N 1
ATOM 674 C CA . GLN A 1 92 ? -19.951 3.120 -30.573 1.00 46.22 92 GLN A CA 1
ATOM 675 C C . GLN A 1 92 ? -19.766 4.052 -31.797 1.00 46.22 92 GLN A C 1
ATOM 677 O O . GLN A 1 92 ? -19.602 5.258 -31.652 1.00 46.22 92 GLN A O 1
ATOM 682 N N . ASN A 1 93 ? -19.917 3.492 -33.016 1.00 47.38 93 ASN A N 1
ATOM 683 C CA . ASN A 1 93 ? -21.034 3.748 -33.966 1.00 47.38 93 ASN A CA 1
ATOM 684 C C . ASN A 1 93 ? -20.665 3.434 -35.443 1.00 47.38 93 ASN A C 1
ATOM 686 O O . ASN A 1 93 ? -19.795 4.082 -36.011 1.00 47.38 93 ASN A O 1
ATOM 690 N N . GLY A 1 94 ? -21.397 2.497 -36.075 1.00 43.88 94 GLY A N 1
ATOM 691 C CA . GLY A 1 94 ? -21.326 2.132 -37.510 1.00 43.88 94 GLY A CA 1
ATOM 692 C C . GLY A 1 94 ? -20.292 1.032 -37.794 1.00 43.88 94 GLY A C 1
ATOM 693 O O . GLY A 1 94 ? -19.118 1.216 -37.528 1.00 43.88 94 GLY A O 1
ATOM 694 N N . GLY A 1 95 ? -20.637 -0.189 -38.207 1.00 47.69 95 GLY A N 1
ATOM 695 C CA . GLY A 1 95 ? -21.418 -0.536 -39.396 1.00 47.69 95 GLY A CA 1
ATOM 696 C C . GLY A 1 95 ? -20.446 -1.014 -40.490 1.00 47.69 95 GLY A C 1
ATOM 697 O O . GLY A 1 95 ? -19.430 -0.364 -40.687 1.00 47.69 95 GLY A O 1
ATOM 698 N N . LEU A 1 96 ? -20.788 -2.111 -41.185 1.00 52.84 96 LEU A N 1
ATOM 699 C CA . LEU A 1 96 ? -20.042 -2.842 -42.239 1.00 52.84 96 LEU A CA 1
ATOM 700 C C . LEU A 1 96 ? -19.070 -3.909 -41.682 1.00 52.84 96 LEU A C 1
ATOM 702 O O . LEU A 1 96 ? -17.980 -3.591 -41.239 1.00 52.84 96 LEU A O 1
ATOM 706 N N . ILE A 1 97 ? -19.341 -5.220 -41.662 1.00 59.06 97 ILE A N 1
ATOM 707 C CA . ILE A 1 97 ? -19.962 -6.047 -42.713 1.00 59.06 97 ILE A CA 1
ATOM 708 C C . ILE A 1 97 ? -19.673 -5.476 -44.110 1.00 59.06 97 ILE A C 1
ATOM 710 O O . ILE A 1 97 ? -20.554 -4.908 -44.738 1.00 59.06 97 ILE A O 1
ATOM 714 N N . GLY A 1 98 ? -18.419 -5.533 -44.574 1.00 48.38 98 GLY A N 1
ATOM 715 C CA . GLY A 1 98 ? -18.097 -5.012 -45.911 1.00 48.38 98 GLY A CA 1
ATOM 716 C C . GLY A 1 98 ? -16.731 -5.324 -46.529 1.00 48.38 98 GLY A C 1
ATOM 717 O O . GLY A 1 98 ? -16.551 -5.003 -47.692 1.00 48.38 98 GLY A O 1
ATOM 718 N N . GLY A 1 99 ? -15.774 -5.942 -45.828 1.00 46.78 99 GLY A N 1
ATOM 719 C CA . GLY A 1 99 ? -14.397 -6.052 -46.346 1.00 46.78 99 GLY A CA 1
ATOM 720 C C . GLY A 1 99 ? -13.806 -7.455 -46.447 1.00 46.78 99 GLY A C 1
ATOM 721 O O . GLY A 1 99 ? -12.595 -7.570 -46.557 1.00 46.78 99 GLY A O 1
ATOM 722 N N . LEU A 1 100 ? -14.611 -8.521 -46.359 1.00 51.44 100 LEU A N 1
ATOM 723 C CA . LEU A 1 100 ? -14.108 -9.897 -46.499 1.00 51.44 100 LEU A CA 1
ATOM 724 C C . LEU A 1 100 ? -13.927 -10.335 -47.969 1.00 51.44 100 LEU A C 1
ATOM 726 O O . LEU A 1 100 ? -13.413 -11.419 -48.197 1.00 51.44 100 LEU A O 1
ATOM 730 N N . LEU A 1 101 ? -14.300 -9.531 -48.972 1.00 47.25 101 LEU A N 1
ATOM 731 C CA . LEU A 1 101 ? -14.071 -9.839 -50.392 1.00 47.25 101 LEU A CA 1
ATOM 732 C C . LEU A 1 101 ? -13.926 -8.544 -51.216 1.00 47.25 101 LEU A C 1
ATOM 734 O O . LEU A 1 101 ? -14.931 -8.014 -51.689 1.00 47.25 101 LEU A O 1
ATOM 738 N N . ALA A 1 102 ? -12.695 -8.051 -51.372 1.00 40.09 102 ALA A N 1
ATOM 739 C CA . ALA A 1 102 ? -12.238 -7.211 -52.488 1.00 40.09 102 ALA A CA 1
ATOM 740 C C . ALA A 1 102 ? -10.705 -7.216 -52.540 1.00 40.09 102 ALA A C 1
ATOM 742 O O . ALA A 1 102 ? -10.093 -6.985 -51.472 1.00 40.09 102 ALA A O 1
#

pLDDT: mean 74.77, std 19.0, range [36.28, 96.31]

Sequence (102 aa):
MYSSLQSIITTGQQIYGAQWQSQFAAVFKNMSYFGSFCQAVATSLQLDLSVILSGLNLNLDIFARIGLHLGTILDLGSSGGLLGGVLGRGGQNGGLIGGLLA

Secondary structure (DSSP, 8-state):
-HHHHHHHHHHHHHHHTHHHHHHTHHHHGGGHHHHHHHHHHHHHTT--HHHHHHTTT--HHHHHHTT--HHHHHHHHHTTSS-TTT-----S-------S--

Solvent-accessible surface area (backbone atoms only — not comparable to full-atom values): 6398 Å² total; per-residue (Å²): 106,70,68,59,53,50,51,51,53,54,51,43,41,70,73,45,46,85,51,24,67,81,75,48,31,67,67,59,35,65,53,49,59,57,48,52,50,54,42,54,53,24,55,77,68,76,43,64,55,60,61,59,52,61,75,64,74,67,67,64,64,67,37,42,75,40,67,34,55,62,66,60,53,41,47,59,54,59,50,66,63,90,56,81,83,78,70,88,76,81,85,89,85,85,85,73,96,76,78,95,80,128

Radius of gyration: 19.83 Å; Cα contacts (8 Å, |Δi|>4): 60; chains: 1; bounding box: 36×19×71 Å